Protein AF-A0A9P5SUA1-F1 (afdb_monomer_lite)

Foldseek 3Di:
DDDPKDWDWDDDPPDIDIDIDDDDPDDDPFDLDDDPQLLVVLLVVCVVPVPDQLVCLQPDDPVGDRSVVSGVNSVPSVVSNVSSVVSVVVPDPPPPDPDDD

Sequence (101 aa):
MPCHATLKVIHDANVIKFEHRGFHSHPKPHSLRPDMSALKNLEDVVKIAPEVRPKNLLVGTSTRAPITDIHSSFANLDRLAYHRRKILKNTRPVLSSLEFL

Secondary structure (DSSP, 8-state):
-----EEEEEEETTEEEEEEES---SPPPPPSS--HHHHHHHHHHHHH-TT--HHHHHH-BTTB--GGGT-GGGGSHHHHHHHHHHHHHHHS---------

pLDDT: mean 88.64, std 13.16, range [47.47, 97.38]

Radius of gyration: 20.62 Å; chains: 1; bounding box: 49×21×70 Å

Structure (mmCIF, N/CA/C/O backbone):
data_AF-A0A9P5SUA1-F1
#
_entry.id   AF-A0A9P5SUA1-F1
#
loop_
_atom_site.group_PDB
_atom_site.id
_atom_site.type_symbol
_atom_site.label_atom_id
_atom_site.label_alt_id
_atom_site.label_comp_id
_atom_site.label_asym_id
_atom_site.label_entity_id
_atom_site.label_seq_id
_atom_site.pdbx_PDB_ins_code
_atom_site.Cartn_x
_atom_site.Cartn_y
_atom_site.Cartn_z
_atom_site.occupancy
_atom_site.B_iso_or_equiv
_atom_site.auth_seq_id
_atom_site.auth_comp_id
_atom_site.auth_asym_id
_atom_site.auth_atom_id
_atom_site.pdbx_PDB_model_num
ATOM 1 N N . MET A 1 1 ? -6.777 -7.861 -21.074 1.00 75.06 1 MET A N 1
ATOM 2 C CA . MET A 1 1 ? -6.243 -7.285 -22.324 1.00 75.06 1 MET A CA 1
ATOM 3 C C . MET A 1 1 ? -4.723 -7.406 -22.282 1.00 75.06 1 MET A C 1
ATOM 5 O O . MET A 1 1 ? -4.167 -7.023 -21.256 1.00 75.06 1 MET A O 1
ATOM 9 N N . PRO A 1 2 ? -4.063 -8.001 -23.288 1.00 85.50 2 PRO A N 1
ATOM 10 C CA . PRO A 1 2 ? -2.604 -8.107 -23.303 1.00 85.50 2 PRO A CA 1
ATOM 11 C C . PRO A 1 2 ? -1.947 -6.726 -23.463 1.00 85.50 2 PRO A C 1
ATOM 13 O O . PRO A 1 2 ? -2.494 -5.845 -24.122 1.00 85.50 2 PRO A O 1
ATOM 16 N N . CYS A 1 3 ? -0.785 -6.540 -22.834 1.00 90.81 3 CYS A N 1
ATOM 17 C CA . CYS A 1 3 ? 0.044 -5.343 -22.968 1.00 90.81 3 CYS A CA 1
ATOM 18 C C . CYS A 1 3 ? 1.241 -5.647 -23.868 1.00 90.81 3 CYS A C 1
ATOM 20 O O . CYS A 1 3 ? 1.921 -6.649 -23.655 1.00 90.81 3 CYS A O 1
ATOM 22 N N . HIS A 1 4 ? 1.516 -4.762 -24.825 1.00 93.38 4 HIS A N 1
ATOM 23 C CA . HIS A 1 4 ? 2.659 -4.877 -25.737 1.00 93.38 4 HIS A CA 1
ATOM 24 C C . HIS A 1 4 ? 3.706 -3.772 -25.530 1.00 93.38 4 HIS A C 1
ATOM 26 O O . HIS A 1 4 ? 4.655 -3.670 -26.304 1.00 93.38 4 HIS A O 1
ATOM 32 N N . ALA A 1 5 ? 3.546 -2.937 -24.498 1.00 94.81 5 ALA A N 1
ATOM 33 C CA . ALA A 1 5 ? 4.570 -1.974 -24.118 1.00 94.81 5 ALA A CA 1
ATOM 34 C C . ALA A 1 5 ? 5.795 -2.713 -23.560 1.00 94.81 5 ALA A C 1
ATOM 36 O O . ALA A 1 5 ? 5.666 -3.659 -22.781 1.00 94.81 5 ALA A O 1
ATOM 37 N N . THR A 1 6 ? 6.986 -2.281 -23.966 1.00 95.62 6 THR A N 1
ATOM 38 C CA . THR A 1 6 ? 8.259 -2.908 -23.594 1.00 95.62 6 THR A CA 1
ATOM 39 C C . THR A 1 6 ? 9.217 -1.879 -23.012 1.00 95.62 6 THR A C 1
ATOM 41 O O . THR A 1 6 ? 9.176 -0.697 -23.358 1.00 95.62 6 THR A O 1
ATOM 44 N N . LEU A 1 7 ? 10.090 -2.339 -22.117 1.00 96.75 7 LEU A N 1
ATOM 45 C CA . LEU A 1 7 ? 11.140 -1.536 -21.507 1.00 96.75 7 LEU A CA 1
ATOM 46 C C . LEU A 1 7 ? 12.472 -2.247 -21.716 1.00 96.75 7 LEU A C 1
ATOM 48 O O . LEU A 1 7 ? 12.632 -3.398 -21.309 1.00 96.75 7 LEU A O 1
ATOM 52 N N . LYS A 1 8 ? 13.429 -1.563 -22.335 1.00 96.88 8 LYS A N 1
ATOM 53 C CA . LYS A 1 8 ? 14.802 -2.042 -22.462 1.00 96.88 8 LYS A CA 1
ATOM 54 C C . LYS A 1 8 ? 15.680 -1.310 -21.458 1.00 96.88 8 LYS A C 1
ATOM 56 O O . LYS A 1 8 ? 15.654 -0.084 -21.388 1.00 96.88 8 LYS A O 1
ATOM 61 N N . VAL A 1 9 ? 16.460 -2.073 -20.702 1.00 97.38 9 VAL A N 1
ATOM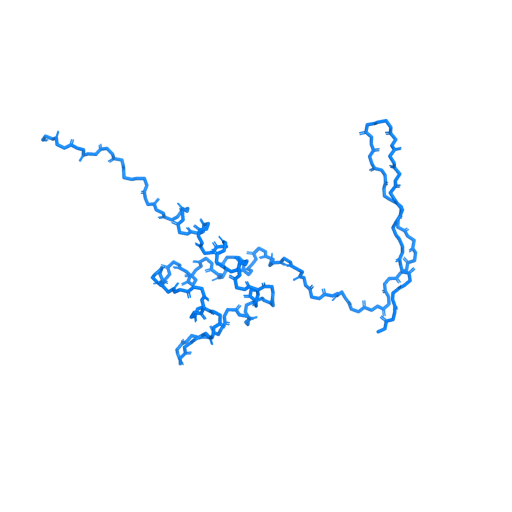 62 C CA . VAL A 1 9 ? 17.470 -1.543 -19.781 1.00 97.38 9 VAL A CA 1
ATOM 63 C C . VAL A 1 9 ? 18.826 -1.612 -20.473 1.00 97.38 9 VAL A C 1
ATOM 65 O O . VAL A 1 9 ? 19.201 -2.664 -20.990 1.00 97.38 9 VAL A O 1
ATOM 68 N N . ILE A 1 10 ? 19.546 -0.495 -20.509 1.00 96.12 10 ILE A N 1
ATOM 69 C CA . ILE A 1 10 ? 20.885 -0.389 -21.092 1.00 96.12 10 ILE A CA 1
ATOM 70 C C . ILE A 1 10 ? 21.826 0.092 -19.989 1.00 96.12 10 ILE A C 1
ATOM 72 O O . ILE A 1 10 ? 21.673 1.200 -19.477 1.00 96.12 10 ILE A O 1
ATOM 76 N N . HIS A 1 11 ? 22.785 -0.753 -19.617 1.00 95.56 11 HIS A N 1
ATOM 77 C CA . HIS A 1 11 ? 23.839 -0.408 -18.666 1.00 95.56 11 HIS A CA 1
ATOM 78 C C . HIS A 1 11 ? 25.022 0.191 -19.428 1.00 95.56 11 HIS A C 1
ATOM 80 O O . HIS A 1 11 ? 25.537 -0.440 -20.348 1.00 95.56 11 HIS A O 1
ATOM 86 N N . ASP A 1 12 ? 25.437 1.397 -19.057 1.00 93.44 12 ASP A N 1
ATOM 87 C CA . ASP A 1 12 ? 26.503 2.142 -19.724 1.00 93.44 12 ASP A CA 1
ATOM 88 C C . ASP A 1 12 ? 27.412 2.789 -18.677 1.00 93.44 12 ASP A C 1
ATOM 90 O O . ASP A 1 12 ? 27.046 3.807 -18.094 1.00 93.44 12 ASP A O 1
ATOM 94 N N . ALA A 1 13 ?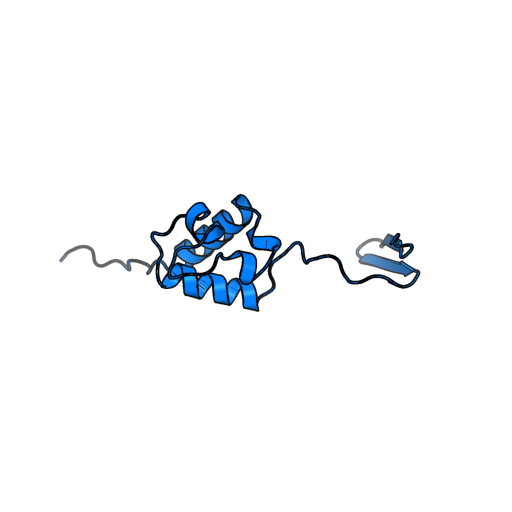 28.566 2.167 -18.418 1.00 90.19 13 ALA A N 1
ATOM 95 C CA . ALA A 1 13 ? 29.573 2.536 -17.415 1.00 90.19 13 ALA A CA 1
ATOM 96 C C . ALA A 1 13 ? 29.003 2.881 -16.022 1.00 90.19 13 ALA A C 1
ATOM 98 O O . ALA A 1 13 ? 28.996 2.034 -15.135 1.00 90.19 13 ALA A O 1
ATOM 99 N N . ASN A 1 14 ? 28.508 4.109 -15.844 1.00 94.44 14 ASN A N 1
ATOM 100 C CA . ASN A 1 14 ? 27.964 4.646 -14.592 1.00 94.44 14 ASN A CA 1
ATOM 101 C C . ASN A 1 14 ? 26.487 5.069 -14.687 1.00 94.44 14 ASN A C 1
ATOM 103 O O . ASN A 1 14 ? 25.952 5.676 -13.761 1.00 94.44 14 ASN A O 1
ATOM 107 N N . VAL A 1 15 ? 25.820 4.788 -15.806 1.00 94.56 15 VAL A N 1
ATOM 108 C CA . VAL A 1 15 ? 24.443 5.200 -16.081 1.00 94.56 15 VAL A CA 1
ATOM 109 C C . VAL A 1 15 ? 23.606 3.989 -16.475 1.00 94.56 15 VAL A C 1
ATOM 111 O O . VAL A 1 15 ? 24.024 3.134 -17.254 1.00 94.56 15 VAL A O 1
ATOM 114 N N . ILE A 1 16 ? 22.380 3.942 -15.958 1.00 96.31 16 ILE A N 1
ATOM 115 C CA . ILE A 1 16 ? 21.353 3.003 -16.403 1.00 96.31 16 ILE A CA 1
ATOM 116 C C . ILE A 1 16 ? 20.348 3.787 -17.239 1.00 96.31 16 ILE A C 1
ATOM 118 O O . ILE A 1 16 ? 19.658 4.670 -16.728 1.00 96.31 16 ILE A O 1
ATOM 122 N N . LYS A 1 17 ? 20.279 3.480 -18.534 1.00 96.00 17 LYS A N 1
ATOM 123 C CA . LYS A 1 17 ? 19.317 4.074 -19.466 1.00 96.00 17 LYS A CA 1
ATOM 124 C C . LYS A 1 17 ? 18.124 3.134 -19.614 1.00 96.00 17 LYS A C 1
ATOM 126 O O . LYS A 1 17 ? 18.284 1.918 -19.724 1.00 96.00 17 LYS A O 1
ATOM 131 N N . PHE A 1 18 ? 16.930 3.711 -19.638 1.00 96.56 18 PHE A N 1
ATOM 132 C CA . PHE A 1 18 ? 15.683 2.989 -19.855 1.00 96.56 18 PHE A CA 1
ATOM 133 C C . PHE A 1 18 ? 15.039 3.487 -21.146 1.00 96.56 18 PHE A C 1
ATOM 135 O O . PHE A 1 18 ? 14.703 4.663 -21.257 1.00 96.56 18 PHE A O 1
ATOM 142 N N . GLU A 1 19 ? 14.851 2.595 -22.113 1.00 96.94 19 GLU A N 1
ATOM 143 C CA . GLU A 1 19 ? 14.127 2.891 -23.349 1.00 96.94 19 GLU A CA 1
ATOM 144 C C . GLU A 1 19 ? 12.749 2.233 -23.300 1.00 96.94 19 GLU A C 1
ATOM 146 O O . GLU A 1 19 ? 12.638 1.005 -23.311 1.00 96.94 19 GLU A O 1
ATOM 151 N N . HIS A 1 20 ? 11.694 3.045 -23.249 1.00 97.00 20 HIS A N 1
ATOM 152 C CA . HIS A 1 20 ? 10.312 2.575 -23.317 1.00 97.00 20 HIS A CA 1
ATOM 153 C C . HIS A 1 20 ? 9.805 2.597 -24.763 1.00 97.00 20 HIS A C 1
ATOM 155 O O . HIS A 1 20 ? 9.974 3.595 -25.464 1.00 97.00 20 HIS A O 1
ATOM 161 N N . ARG A 1 21 ? 9.157 1.518 -25.215 1.00 96.12 21 ARG A N 1
ATOM 162 C CA . ARG A 1 21 ? 8.551 1.420 -26.552 1.00 96.12 21 ARG A CA 1
ATOM 163 C C . ARG A 1 21 ? 7.119 0.901 -26.472 1.00 96.12 21 ARG A C 1
ATOM 165 O O . ARG A 1 21 ? 6.835 -0.040 -25.736 1.00 96.12 21 ARG A O 1
ATOM 172 N N . GLY A 1 22 ? 6.244 1.471 -27.298 1.00 93.62 22 GLY A N 1
ATOM 173 C CA . GLY A 1 22 ? 4.814 1.155 -27.333 1.00 93.62 22 GLY A CA 1
ATOM 174 C C . GLY A 1 22 ? 3.986 2.013 -26.372 1.00 93.62 22 GLY A C 1
ATOM 175 O O . GLY A 1 22 ? 4.517 2.876 -25.674 1.00 93.62 22 GLY A O 1
ATOM 176 N N . PHE A 1 23 ? 2.672 1.773 -26.352 1.00 92.75 23 PHE A N 1
ATOM 177 C CA . PHE A 1 23 ? 1.708 2.510 -25.530 1.00 92.75 23 PHE A CA 1
ATOM 178 C C . PHE A 1 23 ? 0.851 1.550 -24.706 1.00 92.75 23 PHE A C 1
ATOM 180 O O . PHE A 1 23 ? 0.481 0.470 -25.170 1.00 92.75 23 PHE A O 1
ATOM 187 N N . HIS A 1 24 ? 0.511 1.954 -23.482 1.00 92.62 24 HIS A N 1
ATOM 188 C CA . HIS A 1 24 ? -0.439 1.217 -22.657 1.00 92.62 24 HIS A CA 1
ATOM 189 C C . HIS A 1 24 ? -1.864 1.507 -23.130 1.00 92.62 24 HIS A C 1
ATOM 191 O O . HIS A 1 24 ? -2.363 2.615 -22.966 1.00 92.62 24 HIS A O 1
ATOM 197 N N . SER A 1 25 ? -2.528 0.497 -23.686 1.00 91.69 25 SER A N 1
ATOM 198 C CA . SER A 1 25 ? -3.944 0.554 -24.076 1.00 91.69 25 SER A CA 1
ATOM 199 C C . SER A 1 25 ? -4.870 -0.101 -23.044 1.00 91.69 25 SER A C 1
ATOM 201 O O . SER A 1 25 ? -5.998 -0.466 -23.358 1.00 91.69 25 SER A O 1
ATOM 203 N N . HIS A 1 26 ? -4.382 -0.311 -21.821 1.00 89.50 26 HIS A N 1
ATOM 204 C CA . HIS A 1 26 ? -5.135 -0.907 -20.724 1.00 89.50 26 HIS A CA 1
ATOM 205 C C . HIS A 1 26 ? -5.021 -0.029 -19.470 1.00 89.50 26 HIS A C 1
ATOM 207 O O . HIS A 1 26 ? -4.028 0.690 -19.311 1.00 89.50 26 HIS A O 1
ATOM 213 N N . PRO A 1 27 ? -5.990 -0.111 -18.541 1.00 87.75 27 PRO A N 1
ATOM 214 C CA . PRO A 1 27 ? -5.876 0.547 -17.248 1.00 87.75 27 PRO A CA 1
ATOM 215 C C . PRO A 1 27 ? -4.619 0.091 -16.511 1.00 87.75 27 PRO A C 1
ATOM 217 O O . PRO A 1 27 ? -4.234 -1.083 -16.575 1.00 87.75 27 PRO A O 1
ATOM 220 N N . LYS A 1 28 ? -3.984 1.011 -15.785 1.00 85.00 28 LYS A N 1
ATOM 221 C CA . LYS A 1 28 ? -2.866 0.668 -14.908 1.00 85.00 28 LYS A CA 1
ATOM 222 C C . LYS A 1 28 ? -3.327 -0.426 -13.930 1.00 85.00 28 LYS A C 1
ATOM 224 O O . LYS A 1 28 ? -4.385 -0.266 -13.320 1.00 85.00 28 LYS A O 1
ATOM 229 N N . PRO A 1 29 ? -2.561 -1.519 -13.760 1.00 83.06 29 PRO A N 1
ATOM 230 C CA . PRO A 1 29 ? -2.854 -2.500 -12.726 1.00 83.06 29 PRO A CA 1
ATOM 231 C C . PRO A 1 29 ? -2.942 -1.835 -11.350 1.00 83.06 29 PRO A C 1
ATOM 233 O O . PRO A 1 29 ? -2.331 -0.786 -11.116 1.00 83.06 29 PRO A O 1
ATOM 236 N N . HIS A 1 30 ? -3.671 -2.464 -10.427 1.00 80.06 30 HIS A N 1
ATOM 237 C CA . HIS A 1 30 ? -3.729 -2.006 -9.042 1.00 80.06 30 HIS A CA 1
ATOM 238 C C . HIS A 1 30 ? -2.309 -1.841 -8.487 1.00 80.06 30 HIS A C 1
ATOM 240 O O . HIS A 1 30 ? -1.423 -2.667 -8.725 1.00 80.06 30 HIS A O 1
ATOM 246 N N . SER A 1 31 ? -2.072 -0.736 -7.780 1.00 82.31 31 SER A N 1
ATOM 247 C CA . SER A 1 31 ? -0.738 -0.447 -7.273 1.00 82.31 31 SER A CA 1
ATOM 248 C C . SER A 1 31 ? -0.325 -1.519 -6.267 1.00 82.31 31 SER A C 1
ATOM 250 O O . SER A 1 31 ? -0.996 -1.759 -5.265 1.00 82.31 31 SER A O 1
ATOM 252 N N . LEU A 1 32 ? 0.829 -2.143 -6.502 1.00 83.81 32 LEU A N 1
ATOM 253 C CA . LEU A 1 32 ? 1.412 -3.103 -5.563 1.00 83.81 32 LEU A CA 1
ATOM 254 C C . LEU A 1 32 ? 1.793 -2.445 -4.231 1.00 83.81 32 LEU A C 1
ATOM 256 O O . LEU A 1 32 ? 1.941 -3.129 -3.219 1.00 83.81 32 LEU A O 1
ATOM 260 N N . ARG A 1 33 ? 2.019 -1.127 -4.229 1.00 87.81 33 ARG A N 1
ATOM 261 C CA . ARG A 1 33 ? 2.380 -0.347 -3.043 1.00 87.81 33 ARG A CA 1
ATOM 262 C C . ARG A 1 33 ? 1.263 0.643 -2.712 1.00 87.81 33 ARG A C 1
ATOM 264 O O . ARG A 1 33 ? 0.724 1.234 -3.646 1.00 87.81 33 ARG A O 1
ATOM 271 N N . PRO A 1 34 ? 0.944 0.840 -1.424 1.00 90.75 34 PRO A N 1
ATOM 272 C CA . PRO A 1 34 ? 0.038 1.906 -1.028 1.00 90.75 34 PRO A CA 1
ATOM 273 C C . PRO A 1 34 ? 0.656 3.257 -1.389 1.00 90.75 34 PRO A C 1
ATOM 275 O O . PRO A 1 34 ? 1.875 3.433 -1.287 1.00 90.75 34 PRO A O 1
ATOM 278 N N . ASP A 1 35 ? -0.182 4.190 -1.822 1.00 91.62 35 ASP A N 1
ATOM 279 C CA . ASP A 1 35 ? 0.211 5.587 -1.969 1.00 91.62 35 ASP A CA 1
ATOM 280 C C . ASP A 1 35 ? 0.390 6.276 -0.601 1.00 91.62 35 ASP A C 1
ATOM 282 O O . ASP A 1 35 ? 0.109 5.715 0.464 1.00 91.62 35 ASP A O 1
ATOM 286 N N . MET A 1 36 ? 0.913 7.504 -0.621 1.00 92.31 36 MET A N 1
ATOM 287 C CA . MET A 1 36 ? 1.200 8.257 0.603 1.00 92.31 36 MET A CA 1
ATOM 288 C C . MET A 1 36 ? -0.070 8.621 1.381 1.00 92.31 36 MET A C 1
ATOM 290 O O . MET A 1 36 ? -0.043 8.609 2.611 1.00 92.31 36 MET A O 1
ATOM 294 N N . SER A 1 37 ? -1.184 8.893 0.695 1.00 94.06 37 SER A N 1
ATOM 295 C CA . SER A 1 37 ? -2.483 9.142 1.335 1.00 94.06 37 SER A CA 1
ATOM 296 C C . SER A 1 37 ? -2.995 7.913 2.082 1.00 94.06 37 SER A C 1
ATOM 298 O O . SER A 1 37 ? -3.393 8.018 3.238 1.00 94.06 37 SER A O 1
ATOM 300 N N . ALA A 1 38 ? -2.909 6.733 1.473 1.00 94.31 38 ALA A N 1
ATOM 301 C CA . ALA A 1 38 ? -3.308 5.472 2.076 1.00 94.31 38 ALA A CA 1
ATOM 302 C C . ALA A 1 38 ? -2.447 5.126 3.296 1.00 94.31 38 ALA A C 1
ATOM 304 O O . ALA A 1 38 ? -2.960 4.628 4.298 1.00 94.31 38 ALA A O 1
ATOM 305 N N . LEU A 1 39 ? -1.142 5.414 3.237 1.00 95.50 39 LEU A N 1
ATOM 306 C CA . LEU A 1 39 ? -0.244 5.261 4.382 1.00 95.50 39 LEU A CA 1
ATOM 307 C C . LEU A 1 39 ? -0.611 6.196 5.536 1.00 95.50 39 LEU A C 1
ATOM 309 O O . LEU A 1 39 ? -0.597 5.750 6.681 1.00 95.50 39 LEU A O 1
ATOM 313 N N . LYS A 1 40 ? -0.970 7.450 5.240 1.00 95.56 40 LYS A N 1
ATOM 314 C CA . LYS A 1 40 ? -1.415 8.417 6.250 1.00 95.56 40 LYS A CA 1
ATOM 315 C C . LYS A 1 40 ? -2.732 7.986 6.901 1.00 95.56 40 LYS A C 1
ATOM 317 O O . LYS A 1 40 ? -2.816 7.935 8.120 1.00 95.56 40 LYS A O 1
ATOM 322 N N . ASN A 1 41 ? -3.712 7.558 6.106 1.00 95.56 41 ASN A N 1
ATOM 323 C CA . ASN A 1 41 ? -4.985 7.069 6.640 1.00 95.56 41 AS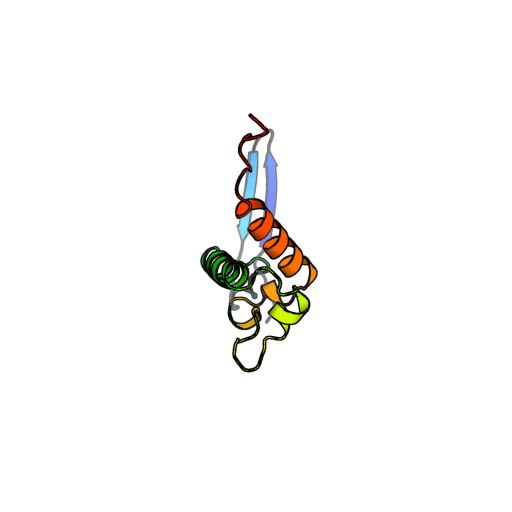N A CA 1
ATOM 324 C C . ASN A 1 41 ? -4.791 5.813 7.509 1.00 95.56 41 ASN A C 1
ATOM 326 O O . ASN A 1 41 ? -5.416 5.677 8.560 1.00 95.56 41 ASN A O 1
ATOM 330 N N . LEU A 1 42 ? -3.900 4.897 7.107 1.00 96.00 42 LEU A N 1
ATOM 331 C CA . LEU A 1 42 ? -3.533 3.748 7.938 1.00 96.00 42 LEU A CA 1
ATOM 332 C C . LEU A 1 42 ? -2.875 4.189 9.253 1.00 96.00 42 LEU A C 1
ATOM 334 O O . LEU A 1 42 ? -3.146 3.598 10.296 1.00 96.00 42 LEU A O 1
ATOM 338 N N . GLU A 1 43 ? -2.004 5.194 9.210 1.00 96.19 43 GLU A N 1
ATOM 339 C CA . GLU A 1 43 ? -1.366 5.752 10.399 1.00 96.19 43 GLU A CA 1
ATOM 340 C C . GLU A 1 43 ? -2.391 6.309 11.389 1.00 96.19 43 GLU A C 1
ATOM 342 O O . GLU A 1 43 ? -2.327 5.955 12.566 1.00 96.19 43 GLU A O 1
ATOM 347 N N . ASP A 1 44 ? -3.371 7.077 10.917 1.00 94.88 44 ASP A N 1
ATOM 348 C CA . ASP A 1 44 ? -4.438 7.629 11.755 1.00 94.88 44 ASP A CA 1
ATOM 349 C C . ASP A 1 44 ? -5.264 6.510 12.415 1.00 94.88 44 ASP A C 1
ATOM 351 O O . ASP A 1 44 ? -5.450 6.502 13.633 1.00 94.88 44 ASP A O 1
ATOM 355 N N . VAL A 1 45 ? -5.664 5.489 11.6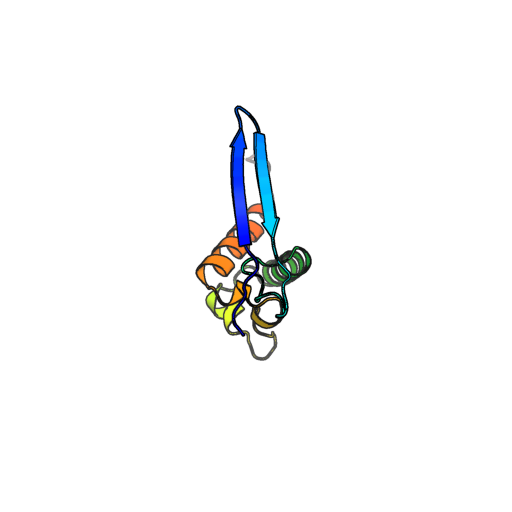45 1.00 94.50 45 VAL A N 1
ATOM 356 C CA . VAL A 1 45 ? -6.399 4.322 12.171 1.00 94.50 45 VAL A CA 1
ATOM 357 C C . VAL A 1 45 ? -5.585 3.560 13.223 1.00 94.50 45 VAL A C 1
ATOM 359 O O . VAL A 1 45 ? -6.128 3.146 14.249 1.00 94.50 45 VAL A O 1
ATOM 362 N N . VAL A 1 46 ? -4.286 3.354 12.986 1.00 95.31 46 VAL A N 1
ATOM 363 C CA . VAL A 1 46 ? -3.406 2.630 13.918 1.00 95.31 46 VAL A CA 1
ATOM 364 C C . VAL A 1 46 ? -3.133 3.448 15.179 1.00 95.31 46 VAL A C 1
ATOM 366 O O . VAL A 1 46 ? -3.021 2.860 16.250 1.00 95.31 46 VAL A O 1
ATOM 369 N N . LYS A 1 47 ? -3.033 4.776 15.084 1.00 93.56 47 LYS A N 1
ATOM 370 C CA . LYS A 1 47 ? -2.832 5.650 16.249 1.00 93.56 47 LYS A CA 1
ATOM 371 C C . LYS A 1 47 ? -4.055 5.708 17.158 1.00 93.56 47 LYS A C 1
ATOM 373 O O . LYS A 1 47 ? -3.880 5.774 18.368 1.00 93.56 47 LYS A O 1
ATOM 378 N N . ILE A 1 48 ? -5.263 5.654 16.591 1.00 92.44 48 ILE A N 1
ATOM 379 C CA . ILE A 1 48 ? -6.515 5.631 17.363 1.00 92.44 48 ILE A CA 1
ATOM 380 C C . ILE A 1 48 ? -6.638 4.340 18.185 1.00 92.44 48 ILE A C 1
ATOM 382 O O . ILE A 1 48 ? -7.081 4.387 19.327 1.00 92.44 48 ILE A O 1
ATOM 386 N N . ALA A 1 49 ? -6.253 3.196 17.609 1.00 90.69 49 ALA A N 1
ATOM 387 C CA . ALA A 1 49 ? -6.425 1.880 18.227 1.00 90.69 49 ALA A CA 1
ATOM 388 C C . ALA A 1 49 ? -5.156 1.010 18.057 1.00 90.69 49 ALA A C 1
ATOM 390 O O . ALA A 1 49 ? -5.137 0.056 17.258 1.00 90.69 49 ALA A O 1
ATOM 391 N N . PRO A 1 50 ? -4.050 1.351 18.752 1.00 94.00 50 PRO A N 1
ATOM 392 C CA . PRO A 1 50 ? -2.740 0.731 18.548 1.00 94.00 50 PRO A CA 1
ATOM 393 C C . PRO A 1 50 ? -2.701 -0.757 18.910 1.00 94.00 50 PRO A C 1
ATOM 395 O O . PRO A 1 50 ? -1.887 -1.506 18.367 1.00 94.00 50 PRO A O 1
ATOM 398 N N . GLU A 1 51 ? -3.581 -1.223 19.787 1.00 93.25 51 GLU A N 1
ATOM 399 C CA . GLU A 1 51 ? -3.723 -2.614 20.216 1.00 93.25 51 GLU A CA 1
ATOM 400 C C . GLU A 1 51 ? -4.314 -3.531 19.135 1.00 93.25 51 GLU A C 1
ATOM 402 O O . GLU A 1 51 ? -4.098 -4.749 19.164 1.00 93.25 51 GLU A O 1
ATOM 407 N N . VAL A 1 52 ? -4.997 -2.973 18.128 1.00 93.94 52 VAL A N 1
ATOM 408 C CA . VAL A 1 52 ? -5.675 -3.772 17.103 1.00 93.94 52 VAL A CA 1
ATOM 409 C C . VAL A 1 52 ? -4.664 -4.531 16.249 1.00 93.94 52 VAL A C 1
ATOM 411 O O . VAL A 1 52 ? -3.740 -3.969 15.654 1.00 93.94 52 VAL A O 1
ATOM 414 N N . ARG A 1 53 ? -4.860 -5.850 16.150 1.00 94.81 53 ARG A N 1
ATOM 415 C CA . ARG A 1 53 ? -4.003 -6.741 15.361 1.00 94.81 53 ARG A CA 1
ATOM 416 C C . ARG A 1 53 ? -4.221 -6.544 13.851 1.00 94.81 53 ARG A C 1
ATOM 418 O O . ARG A 1 53 ? -5.352 -6.298 13.435 1.00 94.81 53 ARG A O 1
ATOM 425 N N . PRO A 1 54 ? -3.190 -6.757 13.006 1.00 95.94 54 PRO A N 1
ATOM 426 C CA . PRO A 1 54 ? -3.298 -6.646 11.546 1.00 95.94 54 PRO A CA 1
ATOM 427 C C . PRO A 1 54 ? -4.472 -7.416 10.933 1.00 95.94 54 PRO A C 1
ATOM 429 O O . PRO A 1 54 ? -5.171 -6.884 10.083 1.00 95.94 54 PRO A O 1
ATOM 432 N N . LYS A 1 55 ? -4.755 -8.635 11.408 1.00 96.25 55 LYS A N 1
ATOM 433 C CA . LYS A 1 55 ? -5.890 -9.431 10.914 1.00 96.25 55 LYS A CA 1
ATOM 434 C C . LYS A 1 55 ? -7.242 -8.755 11.181 1.00 96.25 55 LYS A C 1
ATOM 436 O O . LYS A 1 55 ? -8.119 -8.790 10.330 1.00 96.25 55 LYS A O 1
ATOM 441 N N . ASN A 1 56 ? -7.390 -8.088 12.323 1.00 95.25 56 ASN A N 1
ATOM 442 C CA . ASN A 1 56 ? -8.619 -7.372 12.666 1.00 95.25 56 ASN A CA 1
ATOM 443 C C . ASN A 1 56 ? -8.727 -6.050 11.886 1.00 95.25 56 ASN A C 1
ATOM 445 O O . ASN A 1 56 ? -9.827 -5.630 11.552 1.00 95.25 56 ASN A O 1
ATOM 449 N N . LEU A 1 57 ? -7.597 -5.398 11.572 1.00 95.12 57 LEU A N 1
ATOM 450 C CA . LEU A 1 57 ? -7.547 -4.259 10.636 1.00 95.12 57 LEU A CA 1
ATOM 451 C C . LEU A 1 57 ? -7.977 -4.669 9.224 1.00 95.12 57 LEU A C 1
ATOM 453 O O . LEU A 1 57 ? -8.698 -3.928 8.566 1.00 95.12 57 LEU A O 1
ATOM 457 N N . LEU A 1 58 ? -7.558 -5.858 8.791 1.00 95.12 58 LEU A N 1
ATOM 458 C CA . LEU A 1 58 ? -7.895 -6.419 7.489 1.00 95.12 58 LEU A CA 1
ATOM 459 C C . LEU A 1 58 ? -9.390 -6.731 7.351 1.00 95.12 58 LEU A C 1
ATOM 461 O O . LEU A 1 58 ? -9.969 -6.413 6.323 1.00 95.12 58 LEU A O 1
ATOM 465 N N . VAL A 1 59 ? -10.002 -7.342 8.370 1.00 94.44 59 VAL A N 1
ATOM 466 C CA . VAL A 1 59 ? -11.422 -7.745 8.342 1.00 94.44 59 VAL A CA 1
ATOM 467 C C . VAL A 1 59 ? -12.368 -6.576 8.633 1.00 94.44 59 VAL A C 1
ATOM 469 O O . VAL A 1 59 ? -13.479 -6.546 8.116 1.00 94.44 59 VAL A O 1
ATOM 472 N N . GLY A 1 60 ? -11.935 -5.609 9.445 1.00 91.62 60 GLY A N 1
ATOM 473 C CA . GLY A 1 60 ? -12.816 -4.564 9.966 1.00 91.62 60 GLY A CA 1
ATOM 474 C C . GLY A 1 60 ? -13.618 -5.018 11.192 1.00 91.62 60 GLY A C 1
ATOM 475 O O . GLY A 1 60 ? -13.385 -6.087 11.761 1.00 91.62 60 GLY A O 1
ATOM 476 N N . THR A 1 61 ? -14.528 -4.158 11.639 1.00 91.19 61 THR A N 1
ATOM 477 C CA . THR A 1 61 ? -15.500 -4.386 12.721 1.00 91.19 61 THR A CA 1
ATOM 478 C C . THR A 1 61 ? -16.845 -3.770 12.321 1.00 91.19 61 THR A C 1
ATOM 480 O O . THR A 1 61 ? -16.939 -3.099 11.298 1.00 91.19 61 THR A O 1
ATOM 483 N N . SER A 1 62 ? -17.891 -3.933 13.137 1.00 91.25 62 SER A N 1
ATOM 484 C CA . SER A 1 62 ? -19.192 -3.279 12.900 1.00 91.25 62 SER A CA 1
ATOM 485 C C . SER A 1 62 ? -19.113 -1.749 12.837 1.00 91.25 62 SER A C 1
ATOM 487 O O . SER A 1 62 ? -19.955 -1.114 12.215 1.00 91.25 62 SER A O 1
ATOM 489 N N . THR A 1 63 ? -18.102 -1.155 13.471 1.00 89.62 63 THR A N 1
ATOM 490 C CA . THR A 1 63 ? -17.906 0.297 13.571 1.00 89.62 63 THR A CA 1
ATOM 491 C C . THR A 1 63 ? -16.733 0.815 12.740 1.00 89.62 63 THR A C 1
ATOM 493 O O . THR A 1 63 ? -16.515 2.023 12.684 1.00 89.62 63 THR A O 1
ATOM 496 N N . ARG A 1 64 ? -15.960 -0.068 12.094 1.00 90.88 64 ARG A N 1
ATOM 497 C CA . ARG A 1 64 ? -14.790 0.308 11.295 1.00 90.88 64 ARG A CA 1
ATOM 498 C C . ARG A 1 64 ? -14.692 -0.544 10.038 1.00 90.88 64 ARG A C 1
ATOM 500 O O . ARG A 1 64 ? -14.500 -1.756 10.124 1.00 90.88 64 ARG A O 1
ATOM 507 N N . ALA A 1 65 ? -14.695 0.121 8.888 1.00 92.69 65 ALA A N 1
ATOM 508 C CA . ALA A 1 65 ? -14.455 -0.511 7.599 1.00 92.69 65 ALA A CA 1
ATOM 509 C C . ALA A 1 65 ? -13.103 -1.264 7.555 1.00 92.69 65 ALA A C 1
ATOM 511 O O . ALA A 1 65 ? -12.147 -0.888 8.252 1.00 92.69 65 ALA A O 1
ATOM 512 N N . PRO A 1 66 ? -13.002 -2.340 6.761 1.00 94.94 66 PRO A N 1
ATOM 513 C CA . PRO A 1 66 ? -11.740 -3.024 6.527 1.00 94.94 66 PRO A CA 1
ATOM 514 C C . PRO A 1 66 ? -10.725 -2.087 5.862 1.00 94.94 66 PRO A C 1
ATOM 516 O O . PRO A 1 66 ? -11.047 -1.270 5.003 1.00 94.94 66 PRO A O 1
ATOM 519 N N . ILE A 1 67 ? -9.450 -2.228 6.226 1.00 94.75 67 ILE A N 1
ATOM 520 C CA . ILE A 1 67 ? -8.383 -1.357 5.707 1.00 94.75 67 ILE A CA 1
ATOM 521 C C . ILE A 1 67 ? -8.157 -1.519 4.188 1.00 94.75 67 ILE A C 1
ATOM 523 O O . ILE A 1 67 ? -7.508 -0.686 3.556 1.00 94.75 67 ILE A O 1
ATOM 527 N N . THR A 1 68 ? -8.677 -2.593 3.589 1.00 93.44 68 THR A N 1
ATOM 528 C CA . THR A 1 68 ? -8.660 -2.818 2.137 1.00 93.44 68 THR A CA 1
ATOM 529 C C . THR A 1 68 ? -9.427 -1.756 1.365 1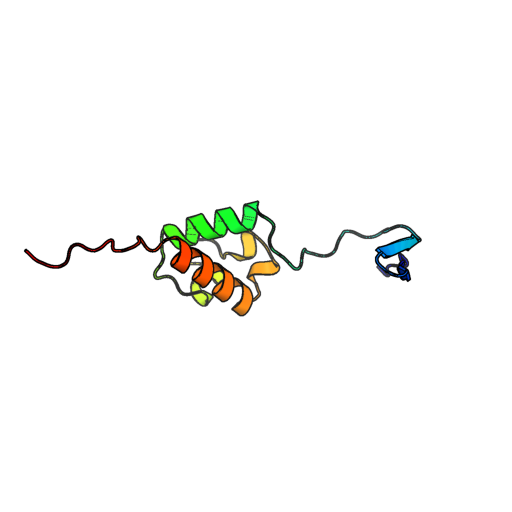.00 93.44 68 THR A C 1
ATOM 531 O O . THR A 1 68 ? -9.063 -1.491 0.220 1.00 93.44 68 THR A O 1
ATOM 534 N N . ASP A 1 69 ? -10.408 -1.111 1.999 1.00 94.00 69 ASP A N 1
ATOM 535 C CA . ASP A 1 69 ? -11.188 -0.025 1.400 1.00 94.00 69 ASP A CA 1
ATOM 536 C C . ASP A 1 69 ? -10.349 1.252 1.252 1.00 94.00 69 ASP A C 1
ATOM 538 O O . ASP A 1 69 ? -10.616 2.078 0.385 1.00 94.00 69 ASP A O 1
ATOM 542 N N . ILE A 1 70 ? -9.288 1.393 2.058 1.00 93.06 70 ILE A N 1
ATOM 543 C CA . ILE A 1 70 ? -8.311 2.478 1.916 1.00 93.06 70 ILE A CA 1
ATOM 544 C C . ILE A 1 70 ? -7.411 2.215 0.709 1.00 93.06 70 ILE A C 1
ATOM 546 O O . ILE A 1 70 ? -7.200 3.103 -0.113 1.00 93.06 70 ILE A O 1
ATOM 550 N N . HIS A 1 71 ? -6.830 1.013 0.622 1.00 93.62 71 HIS A N 1
ATOM 551 C CA . HIS A 1 71 ? -6.000 0.629 -0.515 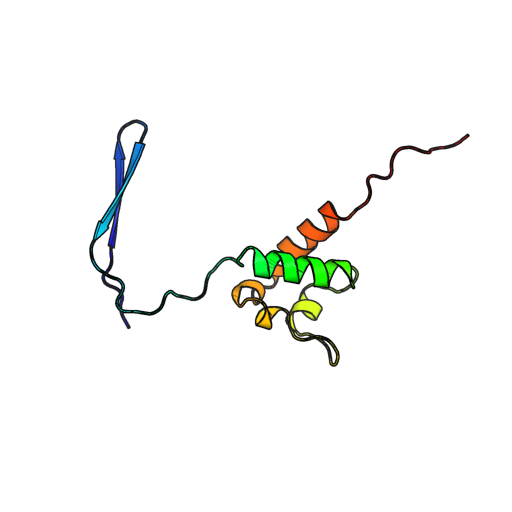1.00 93.62 71 HIS A CA 1
ATOM 552 C C . HIS A 1 71 ? -5.870 -0.894 -0.641 1.00 93.62 71 HIS A C 1
ATOM 554 O O . HIS A 1 71 ? -5.505 -1.593 0.310 1.00 93.62 71 HIS A O 1
ATOM 560 N N . SER A 1 72 ? -6.049 -1.404 -1.862 1.00 91.00 72 SER A N 1
ATOM 561 C CA . SER A 1 72 ? -6.003 -2.842 -2.181 1.00 91.00 72 SER A CA 1
ATOM 562 C C . SER A 1 72 ? -4.704 -3.537 -1.757 1.00 91.00 72 SER A C 1
ATOM 564 O O . SER A 1 72 ? -4.721 -4.700 -1.359 1.00 91.00 72 SER A O 1
ATOM 566 N N . SER A 1 73 ? -3.566 -2.832 -1.749 1.00 90.69 73 SER A N 1
ATOM 567 C CA . SER A 1 73 ? -2.290 -3.399 -1.281 1.00 90.69 73 SER A CA 1
ATOM 568 C C . SER A 1 73 ? -2.314 -3.868 0.177 1.00 90.69 73 SER A C 1
ATOM 570 O O . SER A 1 73 ? -1.475 -4.682 0.560 1.00 90.69 73 SER A O 1
ATOM 572 N N . PHE A 1 74 ? -3.217 -3.339 1.011 1.00 93.38 74 PHE A N 1
ATOM 573 C CA . PHE A 1 74 ? -3.346 -3.760 2.406 1.00 93.38 74 PHE A CA 1
ATOM 574 C C . PHE A 1 74 ? -4.081 -5.093 2.574 1.00 93.38 74 PHE A C 1
ATOM 576 O O . PHE A 1 74 ? -4.068 -5.636 3.675 1.00 93.38 74 PHE A O 1
ATOM 583 N N . ALA A 1 75 ? -4.622 -5.669 1.492 1.00 92.50 75 ALA A N 1
ATOM 584 C CA . ALA A 1 75 ? -5.112 -7.046 1.489 1.00 92.50 75 ALA A CA 1
ATOM 585 C C . ALA A 1 75 ? -4.003 -8.061 1.833 1.00 92.50 75 ALA A C 1
ATOM 587 O O . ALA A 1 75 ? -4.269 -9.142 2.354 1.00 92.50 75 ALA A O 1
ATOM 588 N N . ASN A 1 76 ? -2.738 -7.706 1.577 1.00 94.06 76 ASN A N 1
ATOM 589 C CA . ASN A 1 76 ? -1.592 -8.498 2.000 1.00 94.06 76 ASN A CA 1
ATOM 590 C C . ASN A 1 76 ? -1.315 -8.287 3.501 1.00 94.06 76 ASN A C 1
ATOM 592 O O . ASN A 1 76 ? -0.833 -7.228 3.920 1.00 94.06 76 ASN A O 1
ATOM 596 N N . LEU A 1 77 ? -1.587 -9.323 4.299 1.00 94.38 77 LEU A N 1
ATOM 597 C CA . LEU A 1 77 ? -1.474 -9.279 5.757 1.00 94.38 77 LEU A CA 1
ATOM 598 C C . LEU A 1 77 ? -0.051 -8.968 6.243 1.00 94.38 77 LEU A C 1
ATOM 600 O O . LEU A 1 77 ? 0.110 -8.180 7.176 1.00 94.38 77 LEU A O 1
ATOM 604 N N . ASP A 1 78 ? 0.977 -9.535 5.611 1.00 94.81 78 ASP A N 1
ATOM 605 C CA . ASP A 1 78 ? 2.374 -9.314 6.003 1.00 94.81 78 ASP A CA 1
ATOM 606 C C . ASP A 1 78 ? 2.798 -7.865 5.775 1.00 94.81 78 ASP A C 1
ATOM 608 O O . ASP A 1 78 ? 3.441 -7.243 6.628 1.00 94.81 78 ASP A O 1
ATOM 612 N N . ARG A 1 79 ? 2.373 -7.295 4.645 1.00 93.25 79 ARG A N 1
ATOM 613 C CA . ARG A 1 79 ? 2.591 -5.888 4.309 1.00 93.25 79 ARG A CA 1
ATOM 614 C C . ARG A 1 79 ? 1.868 -4.968 5.288 1.00 93.25 79 ARG A C 1
ATOM 616 O O . ARG A 1 79 ? 2.474 -4.023 5.793 1.00 93.25 79 ARG A O 1
ATOM 623 N N . LEU A 1 80 ? 0.604 -5.250 5.595 1.00 95.38 80 LEU A N 1
ATOM 624 C CA . LEU A 1 80 ? -0.159 -4.499 6.593 1.00 95.38 80 LEU A CA 1
ATOM 625 C C . LEU A 1 80 ? 0.518 -4.562 7.972 1.00 95.38 80 LEU A C 1
ATOM 627 O O . LEU A 1 80 ? 0.703 -3.537 8.630 1.00 95.38 80 LEU A O 1
ATOM 631 N N . ALA A 1 81 ? 0.955 -5.752 8.388 1.00 96.56 81 ALA A N 1
ATOM 632 C CA . ALA A 1 81 ? 1.671 -5.951 9.641 1.00 96.56 81 ALA A CA 1
ATOM 633 C C . ALA A 1 81 ? 3.000 -5.181 9.673 1.00 96.56 81 ALA A C 1
ATOM 635 O O . ALA A 1 81 ? 3.331 -4.582 10.699 1.00 96.56 81 ALA A O 1
ATOM 636 N N . TYR A 1 82 ? 3.740 -5.151 8.560 1.00 96.06 82 TYR A N 1
ATOM 637 C CA . TYR A 1 82 ? 4.954 -4.348 8.415 1.00 96.06 82 TYR A CA 1
ATOM 638 C C . TYR A 1 82 ? 4.677 -2.855 8.626 1.00 96.06 82 TYR A C 1
ATOM 640 O O . TYR A 1 82 ? 5.322 -2.231 9.473 1.00 96.06 82 TYR A O 1
ATOM 648 N N . HIS A 1 83 ? 3.694 -2.290 7.919 1.00 95.69 83 HIS A N 1
ATOM 649 C CA . HIS A 1 83 ? 3.366 -0.869 8.045 1.00 95.69 83 HIS A CA 1
ATOM 650 C C . HIS A 1 83 ? 2.886 -0.516 9.455 1.00 95.69 83 HIS A C 1
ATOM 652 O O . HIS A 1 83 ? 3.389 0.444 10.036 1.00 95.69 83 HIS A O 1
ATOM 658 N N . ARG A 1 84 ? 2.023 -1.340 10.065 1.00 95.94 84 ARG A N 1
ATOM 659 C CA . ARG A 1 84 ? 1.600 -1.159 11.462 1.00 95.94 84 ARG A CA 1
ATOM 660 C C . ARG A 1 84 ? 2.791 -1.138 12.422 1.00 95.94 84 ARG A C 1
ATOM 662 O O . ARG A 1 84 ? 2.882 -0.245 13.257 1.00 95.94 84 ARG A O 1
ATOM 669 N N . ARG A 1 85 ? 3.720 -2.101 12.319 1.00 96.38 85 ARG A N 1
ATOM 670 C CA . ARG A 1 85 ? 4.925 -2.132 13.174 1.00 96.38 85 ARG A CA 1
ATOM 671 C C . ARG A 1 85 ? 5.758 -0.863 13.013 1.00 96.38 85 ARG A C 1
ATOM 673 O O . ARG A 1 85 ? 6.229 -0.323 14.010 1.00 96.38 85 ARG A O 1
ATOM 680 N N . LYS A 1 86 ? 5.918 -0.386 11.776 1.00 95.44 86 LYS A N 1
ATOM 681 C CA . LYS A 1 86 ? 6.645 0.852 11.476 1.00 95.44 86 LYS A CA 1
ATOM 682 C C . LYS A 1 86 ? 5.979 2.070 12.130 1.00 95.44 86 LYS A C 1
ATOM 684 O O . LYS A 1 86 ? 6.670 2.837 12.789 1.00 95.44 86 LYS A O 1
ATOM 689 N N . ILE A 1 87 ? 4.657 2.200 12.017 1.00 95.31 87 ILE A N 1
ATOM 690 C CA . ILE A 1 87 ? 3.880 3.284 12.642 1.00 95.31 87 ILE A CA 1
ATOM 691 C C . ILE A 1 87 ? 4.038 3.264 14.167 1.00 95.31 87 ILE A C 1
ATOM 693 O O . ILE A 1 87 ? 4.393 4.276 14.768 1.00 95.31 87 ILE A O 1
ATOM 697 N N . LEU A 1 88 ? 3.849 2.101 14.798 1.00 94.25 88 LEU A N 1
ATOM 698 C CA . LEU A 1 88 ? 3.960 1.974 16.254 1.00 94.25 88 LEU A CA 1
ATOM 699 C C . LEU A 1 88 ? 5.379 2.251 16.759 1.00 94.25 88 LEU A C 1
ATOM 701 O O . LEU A 1 88 ? 5.537 2.842 17.821 1.00 94.25 88 LEU A O 1
ATOM 705 N N . LYS A 1 89 ? 6.415 1.865 16.001 1.00 93.81 89 LYS A N 1
ATOM 706 C CA . LYS A 1 89 ? 7.806 2.205 16.328 1.00 93.81 89 LYS A CA 1
ATOM 707 C C . LYS A 1 89 ? 8.037 3.719 16.293 1.00 93.81 89 LYS A C 1
ATOM 709 O O . LYS A 1 89 ? 8.713 4.231 17.174 1.00 93.81 89 LYS A O 1
ATOM 714 N N . ASN A 1 90 ? 7.456 4.411 15.316 1.00 86.44 90 ASN A N 1
ATOM 715 C CA . ASN A 1 90 ? 7.602 5.859 15.149 1.00 86.44 90 ASN A CA 1
ATOM 716 C C . ASN A 1 90 ? 6.747 6.681 16.130 1.00 86.44 90 ASN A C 1
ATOM 718 O O . ASN A 1 90 ? 7.008 7.864 16.306 1.00 86.44 90 ASN A O 1
ATOM 722 N N . THR A 1 91 ? 5.729 6.071 16.744 1.00 72.62 91 THR A N 1
ATOM 723 C CA . THR A 1 91 ? 4.805 6.746 17.675 1.00 72.62 91 THR A CA 1
ATOM 724 C C . THR A 1 91 ? 5.227 6.586 19.140 1.00 72.62 91 THR A C 1
ATOM 726 O O . THR A 1 91 ? 4.724 7.300 20.001 1.00 72.62 91 THR A O 1
ATOM 729 N N . ARG A 1 92 ? 6.146 5.662 19.461 1.00 63.94 92 ARG A N 1
ATOM 730 C CA . ARG A 1 92 ? 6.632 5.512 20.840 1.00 63.94 92 ARG A CA 1
ATOM 731 C C . ARG A 1 92 ? 7.347 6.796 21.273 1.00 63.94 92 ARG A C 1
ATOM 733 O O . ARG A 1 92 ? 8.313 7.169 20.606 1.00 63.94 92 ARG A O 1
ATOM 740 N N . PRO A 1 93 ? 6.932 7.441 22.378 1.00 55.09 93 PRO A N 1
ATOM 741 C CA . PRO A 1 93 ? 7.732 8.505 22.953 1.00 55.09 93 PRO A CA 1
ATOM 742 C C . PRO A 1 93 ? 9.091 7.916 23.336 1.00 55.09 93 PRO A C 1
ATOM 744 O O . PRO A 1 93 ? 9.173 6.816 23.891 1.00 55.09 93 PRO A O 1
ATOM 747 N N . VAL A 1 94 ? 10.162 8.638 23.008 1.00 51.41 94 VAL A N 1
ATOM 748 C CA . VAL A 1 94 ? 11.454 8.434 23.658 1.00 51.41 94 VAL A CA 1
ATOM 749 C C . VAL A 1 94 ? 11.172 8.655 25.138 1.00 51.41 94 VAL A C 1
ATOM 751 O O . VAL A 1 94 ? 10.874 9.776 25.538 1.00 51.41 94 VAL A O 1
ATOM 754 N N . LEU A 1 95 ? 11.170 7.590 25.940 1.00 49.81 95 LEU A N 1
ATOM 755 C CA . LEU A 1 95 ? 11.260 7.729 27.387 1.00 49.81 95 LEU A CA 1
ATOM 756 C C . LEU A 1 95 ? 12.626 8.371 27.645 1.00 49.81 95 LEU A C 1
ATOM 758 O O . LEU A 1 95 ? 13.640 7.681 27.709 1.00 49.81 95 LEU A O 1
ATOM 762 N N . SER A 1 96 ? 12.665 9.703 27.664 1.00 48.28 96 SER A N 1
ATOM 763 C CA . SER A 1 96 ? 13.826 10.452 28.108 1.00 48.28 96 SER A CA 1
ATOM 764 C C . SER A 1 96 ? 13.943 10.224 29.607 1.00 48.28 96 SER A C 1
ATOM 766 O O . SER A 1 96 ? 13.136 10.738 30.375 1.00 48.28 96 SER A O 1
ATOM 768 N N . SER A 1 97 ? 14.904 9.390 29.981 1.00 50.94 97 SER A N 1
ATOM 769 C CA . SER A 1 97 ? 15.799 9.572 31.122 1.00 50.94 97 SER A CA 1
ATOM 770 C C . SER A 1 97 ? 15.295 10.498 32.238 1.00 50.94 97 SER A C 1
ATOM 772 O O . SER A 1 97 ? 15.835 11.581 32.438 1.00 50.94 97 SER A O 1
ATOM 774 N N . LEU A 1 98 ? 14.288 10.064 32.987 1.00 47.94 98 LEU A N 1
ATOM 775 C CA . LEU A 1 98 ? 14.099 10.501 34.368 1.00 47.94 98 LEU A CA 1
ATOM 776 C C . LEU A 1 98 ? 14.018 9.237 35.221 1.00 47.94 98 LEU A C 1
ATOM 778 O O . LEU A 1 98 ? 12.966 8.830 35.705 1.00 47.94 98 LEU A O 1
ATOM 782 N N . GLU A 1 99 ? 15.171 8.574 35.310 1.00 48.69 99 GLU A N 1
ATOM 783 C CA . GLU A 1 99 ? 15.501 7.759 36.469 1.00 48.69 99 GLU A CA 1
ATOM 784 C C . GLU A 1 99 ? 15.734 8.706 37.652 1.00 48.69 99 GLU A C 1
ATOM 786 O O . GLU A 1 99 ? 16.474 9.677 37.526 1.00 48.69 99 GLU A O 1
ATOM 791 N N . PHE A 1 100 ? 15.045 8.408 38.755 1.00 49.69 100 PHE A N 1
ATOM 792 C CA . PHE A 1 100 ? 15.458 8.602 40.145 1.00 49.69 100 PHE A CA 1
ATOM 793 C C . PHE A 1 100 ? 16.396 9.783 40.447 1.00 49.69 100 PHE A C 1
ATOM 795 O O . PHE A 1 100 ? 17.605 9.682 40.245 1.00 49.69 100 PHE A O 1
ATOM 802 N N . LEU A 1 101 ? 15.840 10.836 41.055 1.00 47.47 101 LEU A N 1
ATOM 803 C CA . LEU A 1 101 ? 16.104 11.257 42.444 1.00 47.47 101 LEU A CA 1
ATOM 804 C C . LEU A 1 101 ? 15.080 12.322 42.866 1.00 47.47 101 LEU A C 1
ATOM 806 O O . LEU A 1 101 ? 14.887 13.291 42.100 1.00 47.47 101 LEU A O 1
#